Protein AF-A0A8T1RSI0-F1 (afdb_monomer_lite)

Organism: Chelydra serpentina (NCBI:txid8475)

Structure (mmCIF, N/CA/C/O backbone):
data_AF-A0A8T1RSI0-F1
#
_entry.id   AF-A0A8T1RSI0-F1
#
loop_
_atom_site.group_PDB
_atom_site.id
_atom_site.type_symbol
_atom_site.label_atom_id
_atom_site.label_alt_id
_atom_site.label_comp_id
_atom_site.label_asym_id
_atom_site.label_entity_id
_atom_site.label_seq_id
_atom_site.pdbx_PDB_ins_code
_atom_site.Cartn_x
_atom_site.Cartn_y
_atom_site.Cartn_z
_atom_site.occupancy
_atom_site.B_iso_or_equiv
_atom_site.auth_seq_id
_atom_site.auth_comp_id
_atom_site.auth_asym_id
_atom_site.auth_atom_id
_atom_site.pdbx_PDB_model_num
ATOM 1 N N . ARG A 1 1 ? 6.644 6.785 -5.048 1.00 69.00 1 ARG A N 1
ATOM 2 C CA . ARG A 1 1 ? 7.582 6.915 -6.194 1.00 69.00 1 ARG A CA 1
ATOM 3 C C . ARG A 1 1 ? 6.939 7.671 -7.352 1.00 69.00 1 ARG A C 1
ATOM 5 O O . ARG A 1 1 ? 7.590 8.560 -7.872 1.00 69.00 1 ARG A O 1
ATOM 12 N N . GLU A 1 2 ? 5.704 7.340 -7.731 1.00 82.56 2 GLU A N 1
ATOM 13 C CA . GLU A 1 2 ? 5.014 7.964 -8.876 1.00 82.56 2 GLU A CA 1
ATOM 14 C C . GLU A 1 2 ? 4.310 9.282 -8.523 1.00 82.56 2 GLU A C 1
ATOM 16 O O . GLU A 1 2 ? 4.338 10.224 -9.306 1.00 82.56 2 GLU A O 1
ATOM 21 N N . PHE A 1 3 ? 3.761 9.388 -7.311 1.00 92.12 3 PHE A N 1
ATOM 22 C CA . PHE A 1 3 ? 3.066 10.587 -6.839 1.00 92.12 3 PHE A CA 1
ATOM 23 C C . PHE A 1 3 ? 3.902 11.343 -5.806 1.00 92.12 3 PHE A C 1
ATOM 25 O O . PHE A 1 3 ? 4.573 10.720 -4.978 1.00 92.12 3 PHE A O 1
ATOM 32 N N . LYS A 1 4 ? 3.845 12.680 -5.854 1.00 94.00 4 LYS A N 1
ATOM 33 C CA . LYS A 1 4 ? 4.456 13.586 -4.872 1.00 94.00 4 LYS A CA 1
ATOM 34 C C . LYS A 1 4 ? 3.364 14.145 -3.961 1.00 94.00 4 LYS A C 1
ATOM 36 O O . LYS A 1 4 ? 2.685 15.098 -4.325 1.00 94.00 4 LYS A O 1
ATOM 41 N N . LEU A 1 5 ? 3.191 13.533 -2.793 1.00 95.69 5 LEU A N 1
ATOM 42 C CA . LEU A 1 5 ? 2.185 13.925 -1.802 1.00 95.69 5 LEU A CA 1
ATOM 43 C C . LEU A 1 5 ? 2.835 14.599 -0.590 1.00 95.69 5 LEU A C 1
ATOM 45 O O . LEU A 1 5 ? 3.996 14.338 -0.277 1.00 95.69 5 LEU A O 1
ATOM 49 N N . ARG A 1 6 ? 2.064 15.441 0.112 1.00 94.44 6 ARG A N 1
ATOM 50 C CA . ARG A 1 6 ? 2.499 16.079 1.369 1.00 94.44 6 ARG A CA 1
ATOM 51 C C . ARG A 1 6 ? 2.599 15.088 2.534 1.00 94.44 6 ARG A C 1
ATOM 53 O O . ARG A 1 6 ? 3.438 15.264 3.405 1.00 94.44 6 ARG A O 1
ATOM 60 N N . SER A 1 7 ? 1.749 14.061 2.550 1.00 95.81 7 SER A N 1
ATOM 61 C CA . SER A 1 7 ? 1.754 12.985 3.544 1.00 95.81 7 SER A CA 1
ATOM 62 C C . SER A 1 7 ? 1.434 11.657 2.865 1.00 95.81 7 SER A C 1
ATOM 64 O O . SER A 1 7 ? 0.600 11.609 1.962 1.00 95.81 7 SER A O 1
ATOM 66 N N . TYR A 1 8 ? 2.100 10.591 3.308 1.00 96.25 8 TYR A N 1
ATOM 67 C CA . TYR A 1 8 ? 1.933 9.226 2.796 1.00 96.25 8 TYR A CA 1
ATOM 68 C C . TYR A 1 8 ? 1.258 8.294 3.811 1.00 96.25 8 TYR A C 1
ATOM 70 O O . TYR A 1 8 ? 1.327 7.075 3.673 1.00 96.25 8 TYR A O 1
ATOM 78 N N . THR A 1 9 ? 0.612 8.840 4.845 1.00 95.56 9 THR A N 1
ATOM 79 C CA . THR A 1 9 ? -0.207 8.022 5.748 1.00 95.56 9 THR A CA 1
ATOM 80 C C . THR A 1 9 ? -1.418 7.464 5.001 1.00 95.56 9 THR A C 1
ATOM 82 O O . THR A 1 9 ? -1.949 8.116 4.098 1.00 95.56 9 THR A O 1
ATOM 8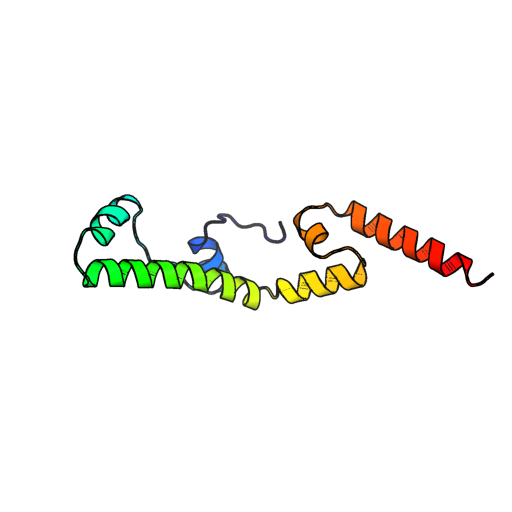5 N N . LEU A 1 10 ? -1.893 6.274 5.392 1.00 95.38 10 LEU A N 1
ATOM 86 C CA . LEU A 1 10 ? -3.039 5.626 4.739 1.00 95.38 10 LEU A CA 1
ATOM 87 C C . LEU A 1 10 ? -4.261 6.552 4.676 1.00 95.38 10 LEU A C 1
ATOM 89 O O . LEU A 1 10 ? -4.908 6.630 3.635 1.00 95.38 10 LEU A O 1
ATOM 93 N N . ASN A 1 11 ? -4.530 7.304 5.749 1.00 95.56 11 ASN A N 1
ATOM 94 C CA . ASN A 1 11 ? -5.627 8.268 5.788 1.00 95.56 11 ASN A CA 1
ATOM 95 C C . ASN A 1 11 ? -5.462 9.385 4.741 1.00 95.56 11 ASN A C 1
ATOM 97 O O . ASN A 1 11 ? -6.384 9.653 3.979 1.00 95.56 11 ASN A O 1
ATOM 101 N N . ALA A 1 12 ? -4.278 10.007 4.658 1.00 96.19 12 ALA A N 1
ATOM 102 C CA . ALA A 1 12 ? -4.031 11.105 3.722 1.00 96.19 12 ALA A CA 1
ATOM 103 C C . ALA A 1 12 ? -4.115 10.646 2.258 1.00 96.19 12 ALA A C 1
ATOM 105 O O . ALA A 1 12 ? -4.704 11.333 1.423 1.00 96.19 12 ALA A O 1
ATOM 106 N N . VAL A 1 13 ? -3.557 9.472 1.953 1.00 97.00 13 VAL A N 1
ATOM 107 C CA . VAL A 1 13 ? -3.573 8.887 0.604 1.00 97.00 13 VAL A CA 1
ATOM 108 C C . VAL A 1 13 ? -4.991 8.467 0.206 1.00 97.00 13 VAL A C 1
ATOM 110 O O . VAL A 1 13 ? -5.427 8.767 -0.905 1.00 97.00 13 VAL A O 1
ATOM 113 N N . SER A 1 14 ? -5.729 7.825 1.117 1.00 97.00 14 SER A N 1
ATOM 114 C CA . SER A 1 14 ? -7.123 7.422 0.883 1.00 97.00 14 SER A CA 1
ATOM 115 C C . SER A 1 14 ? -8.019 8.634 0.657 1.00 97.00 14 SER A C 1
ATOM 117 O O . SER A 1 14 ? -8.789 8.653 -0.300 1.00 97.00 14 SER A O 1
ATOM 119 N N . PHE A 1 15 ? -7.855 9.690 1.454 1.00 96.62 15 PHE A N 1
ATOM 120 C CA . PHE A 1 15 ? -8.630 10.912 1.277 1.00 96.62 15 PHE A CA 1
ATOM 121 C C . PHE A 1 15 ? -8.319 11.575 -0.068 1.00 96.62 15 PHE A C 1
ATOM 123 O O . PHE A 1 15 ? -9.230 11.939 -0.805 1.00 96.62 15 PHE A O 1
ATOM 130 N N . HIS A 1 16 ? -7.038 11.659 -0.435 1.00 96.94 16 HIS A N 1
ATOM 131 C CA . HIS A 1 16 ? -6.612 12.279 -1.687 1.00 96.94 16 HIS A CA 1
ATOM 132 C C . HIS A 1 16 ? -7.186 11.580 -2.933 1.00 96.94 16 HIS A C 1
ATOM 134 O O . HIS A 1 16 ? -7.689 12.256 -3.828 1.00 96.94 16 HIS A O 1
ATOM 140 N N . PHE A 1 17 ? -7.135 10.244 -3.001 1.00 97.44 17 PHE A N 1
ATOM 141 C CA . PHE A 1 17 ? -7.522 9.498 -4.209 1.00 97.44 17 PHE A CA 1
ATOM 142 C C . PHE A 1 17 ? -8.951 8.946 -4.202 1.00 97.44 17 PHE A C 1
ATOM 144 O O . PHE A 1 17 ? -9.549 8.796 -5.270 1.00 97.44 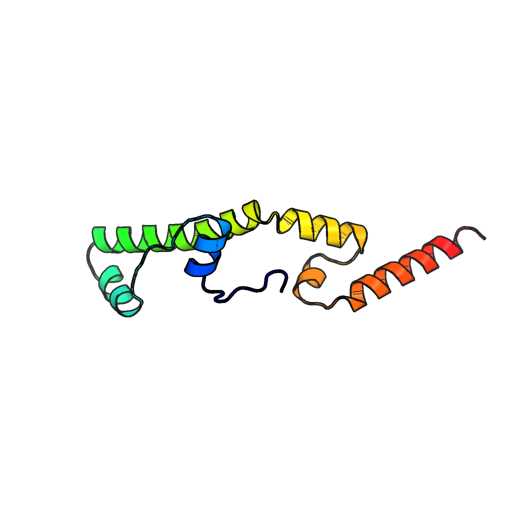17 PHE A O 1
ATOM 151 N N . LEU A 1 18 ? -9.488 8.607 -3.028 1.00 96.94 18 LEU A N 1
ATOM 152 C CA . LEU A 1 18 ? -10.792 7.953 -2.880 1.00 96.94 18 LEU A CA 1
ATOM 153 C C . LEU A 1 18 ? -11.864 8.874 -2.291 1.00 96.94 18 LEU A C 1
ATOM 155 O O . LEU A 1 18 ? -13.030 8.504 -2.341 1.00 96.94 18 LEU A O 1
ATOM 159 N N . GLN A 1 19 ? -11.492 10.044 -1.752 1.00 96.38 19 GLN A N 1
ATOM 160 C CA . GLN A 1 19 ? -12.379 10.890 -0.936 1.00 96.38 19 GLN A CA 1
ATOM 161 C C . GLN A 1 19 ? -12.940 10.142 0.287 1.00 96.38 19 GLN A C 1
ATOM 163 O O . GLN A 1 19 ? -14.030 10.429 0.772 1.00 96.38 19 GLN A O 1
ATOM 168 N N . GLU A 1 20 ? -12.171 9.179 0.800 1.00 94.00 20 GLU A N 1
ATOM 169 C CA . GLU A 1 20 ? -12.524 8.370 1.965 1.00 94.00 20 GLU A CA 1
ATOM 170 C C . GLU A 1 20 ? -11.478 8.492 3.056 1.00 94.00 20 GLU A C 1
ATOM 172 O O . GLU A 1 20 ? -10.282 8.592 2.786 1.00 94.00 20 GLU A O 1
ATOM 177 N N . GLN A 1 21 ? -11.938 8.430 4.298 1.00 90.62 21 GLN A N 1
ATOM 178 C CA . GLN A 1 21 ? -11.077 8.472 5.468 1.00 90.62 21 GLN A CA 1
ATOM 179 C C . GLN A 1 21 ? -10.972 7.091 6.111 1.00 90.62 21 GLN A C 1
ATOM 181 O O . GLN A 1 21 ? -11.849 6.231 5.975 1.00 90.62 21 GLN A O 1
ATOM 186 N N . LYS A 1 22 ? -9.847 6.886 6.791 1.00 88.94 22 LYS A N 1
ATOM 187 C CA . LYS A 1 22 ? -9.653 5.768 7.706 1.00 88.94 22 LYS A CA 1
ATOM 188 C C . LYS A 1 22 ? -10.480 6.014 8.975 1.00 88.94 22 LYS A C 1
ATOM 190 O O . LYS A 1 22 ? -10.630 7.156 9.399 1.00 88.94 22 LYS A O 1
ATOM 195 N N . GLU A 1 23 ? -10.967 4.938 9.587 1.00 87.31 23 GLU A N 1
ATOM 196 C CA . GLU A 1 23 ? -11.594 4.989 10.911 1.00 87.31 23 GLU A CA 1
ATOM 197 C C . GLU A 1 23 ? -10.587 5.462 11.970 1.00 87.31 23 GLU A C 1
ATOM 199 O O . GLU A 1 23 ? -9.477 4.928 12.065 1.00 87.31 23 GLU A O 1
ATOM 204 N N . ASP A 1 24 ? -10.966 6.449 12.782 1.00 85.19 24 ASP A N 1
ATOM 205 C CA . ASP A 1 24 ? -10.084 6.973 13.824 1.00 85.19 24 ASP A CA 1
ATOM 206 C C . ASP A 1 24 ? -10.150 6.099 15.085 1.00 85.19 24 ASP A C 1
ATOM 208 O O . ASP A 1 24 ? -11.142 6.065 15.824 1.00 85.19 24 ASP A O 1
ATOM 212 N N . VAL A 1 25 ? -9.071 5.356 15.321 1.00 89.50 25 VAL A N 1
ATOM 213 C CA . VAL A 1 25 ? -8.821 4.620 16.560 1.00 89.50 25 VAL A CA 1
ATOM 214 C C . VAL A 1 25 ? -7.411 4.964 17.008 1.00 89.50 25 VAL A C 1
ATOM 216 O O . VAL A 1 25 ? -6.430 4.619 16.344 1.00 89.50 25 VAL A O 1
ATOM 219 N N . GLN A 1 26 ? -7.302 5.648 18.147 1.00 89.88 26 GLN A N 1
ATOM 220 C CA . GLN A 1 26 ? -6.001 5.965 18.718 1.00 89.88 26 GLN A CA 1
ATOM 221 C C . GLN A 1 26 ? -5.281 4.697 19.177 1.00 89.88 26 GLN A C 1
ATOM 223 O O . GLN A 1 26 ? -5.870 3.808 19.786 1.00 89.88 26 GLN A O 1
ATOM 228 N N . HIS A 1 27 ? -3.973 4.638 18.937 1.00 89.19 27 HIS A N 1
ATOM 229 C CA . HIS A 1 27 ? -3.156 3.477 19.293 1.00 89.19 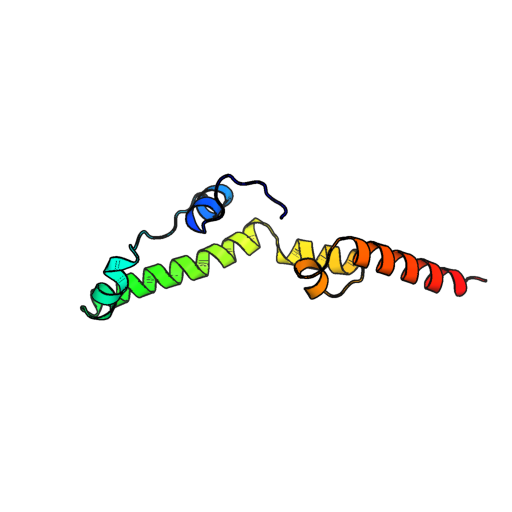27 HIS A CA 1
ATOM 230 C C . HIS A 1 27 ? -3.187 3.158 20.795 1.00 89.19 27 HIS A C 1
ATOM 232 O O . HIS A 1 27 ? -3.162 1.990 21.168 1.00 89.19 27 HIS A O 1
ATOM 238 N N . SER A 1 28 ? -3.291 4.184 21.646 1.00 93.62 28 SER A N 1
ATOM 239 C CA . SER A 1 28 ? -3.350 4.052 23.106 1.00 93.62 28 SER A CA 1
ATOM 240 C C . SER A 1 28 ? -4.548 3.237 23.592 1.00 93.62 28 SER A C 1
ATOM 242 O O . SER A 1 28 ? -4.418 2.518 24.575 1.00 93.62 28 SER A O 1
ATOM 244 N N . ILE A 1 29 ? -5.686 3.304 22.895 1.00 93.75 29 ILE A N 1
ATOM 245 C CA . ILE A 1 29 ? -6.928 2.645 23.323 1.00 93.75 29 ILE A CA 1
ATOM 246 C C . ILE A 1 29 ? -7.103 1.242 22.730 1.00 93.75 29 ILE A C 1
ATOM 248 O O . ILE A 1 29 ? -8.079 0.567 23.045 1.00 93.75 29 ILE A O 1
ATOM 252 N N . ILE A 1 30 ? -6.198 0.782 21.857 1.00 95.00 30 ILE A N 1
ATOM 253 C CA . ILE A 1 30 ? -6.343 -0.515 21.172 1.00 95.00 30 ILE A CA 1
ATOM 254 C C . ILE A 1 30 ? -6.361 -1.668 22.182 1.00 95.00 30 ILE A C 1
ATOM 256 O O . ILE A 1 30 ? -7.224 -2.543 22.097 1.00 95.00 30 ILE A O 1
ATOM 260 N N . THR A 1 31 ? -5.444 -1.653 23.151 1.00 95.75 31 THR A N 1
ATOM 261 C CA . THR A 1 31 ? -5.357 -2.687 24.193 1.00 95.75 31 THR A CA 1
ATOM 262 C C . THR A 1 31 ? -6.624 -2.724 25.048 1.00 95.75 31 THR A C 1
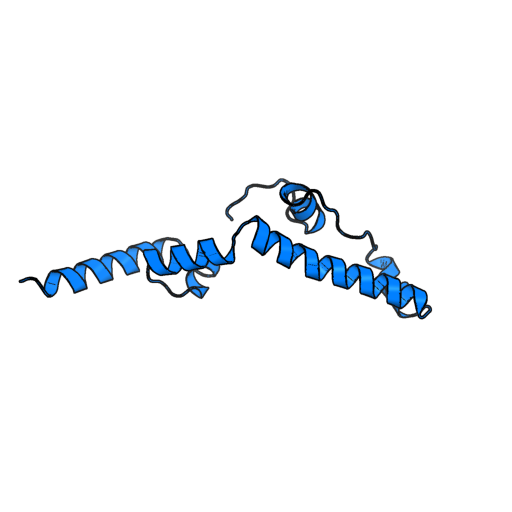ATOM 264 O O . THR A 1 31 ? -7.154 -3.802 25.318 1.00 95.75 31 THR A O 1
ATOM 267 N N . ASP A 1 32 ? -7.163 -1.557 25.398 1.00 96.12 32 ASP A N 1
ATOM 268 C CA . ASP A 1 32 ? -8.390 -1.446 26.191 1.00 96.12 32 ASP A CA 1
ATOM 269 C C . ASP A 1 32 ? -9.609 -1.944 25.405 1.00 96.12 32 ASP A C 1
ATOM 271 O O . ASP A 1 32 ? -10.425 -2.706 25.923 1.00 96.12 32 ASP A O 1
ATOM 275 N N . LEU A 1 33 ? -9.712 -1.584 24.118 1.00 95.25 33 LEU A N 1
ATOM 276 C CA . LEU A 1 33 ? -10.782 -2.060 23.237 1.00 95.25 33 LEU A CA 1
ATOM 277 C C . LEU A 1 33 ? -10.749 -3.582 23.063 1.00 95.25 33 LEU A C 1
ATOM 279 O O . LEU A 1 33 ? -11.810 -4.209 23.006 1.00 95.25 33 LEU A O 1
ATOM 283 N N . GLN A 1 34 ? -9.557 -4.176 22.996 1.00 96.94 34 GLN A N 1
ATOM 284 C CA . GLN A 1 34 ? -9.391 -5.622 22.876 1.00 96.94 34 GLN A CA 1
ATOM 285 C C . GLN A 1 34 ? -9.807 -6.359 24.160 1.00 96.94 34 GLN A C 1
ATOM 287 O O . GLN A 1 34 ? -10.523 -7.365 24.088 1.00 96.94 34 GLN A O 1
ATOM 292 N N . ASN A 1 35 ? -9.396 -5.842 25.322 1.00 97.12 35 ASN A N 1
ATOM 293 C CA . ASN A 1 35 ? -9.676 -6.426 26.639 1.00 97.12 35 ASN A CA 1
ATOM 294 C C . ASN A 1 35 ? -11.084 -6.115 27.174 1.00 97.12 35 ASN A C 1
ATOM 296 O O . ASN A 1 35 ? -11.487 -6.667 28.194 1.00 97.12 35 ASN A O 1
ATOM 300 N N . GLY A 1 36 ? -11.831 -5.241 26.498 1.00 95.62 36 GLY A N 1
ATOM 301 C CA . GLY A 1 36 ? -13.203 -4.893 26.846 1.00 95.62 36 GLY A CA 1
ATOM 302 C C . GLY A 1 36 ? -14.237 -5.964 26.470 1.00 95.62 36 GLY A C 1
ATOM 303 O O . GLY A 1 36 ? -14.035 -7.176 26.594 1.00 95.62 36 GLY A O 1
ATOM 304 N N . SER A 1 37 ? -15.395 -5.508 26.001 1.00 97.31 37 SER A N 1
ATOM 305 C CA . SER A 1 37 ? -16.534 -6.363 25.678 1.00 97.31 37 SER A CA 1
ATOM 306 C C . SER A 1 37 ? -16.497 -6.898 24.240 1.00 97.31 37 SER A C 1
ATOM 308 O O . SER A 1 37 ? -15.640 -6.567 23.419 1.00 97.31 37 SER A O 1
ATOM 310 N N . GLU A 1 38 ? -17.474 -7.737 23.896 1.00 97.06 38 GLU A N 1
ATOM 311 C CA . GLU A 1 38 ? -17.682 -8.161 22.509 1.00 97.06 38 GLU A CA 1
ATOM 312 C C . GLU A 1 38 ? -17.927 -6.963 21.575 1.00 97.06 38 GLU A C 1
ATOM 314 O O . GLU A 1 38 ? -17.417 -6.921 20.456 1.00 97.06 38 GLU A O 1
ATOM 319 N N . GLN A 1 39 ? -18.645 -5.942 22.051 1.00 96.81 39 GLN A N 1
ATOM 320 C CA . GLN A 1 39 ? -18.942 -4.740 21.275 1.00 96.81 39 GLN A CA 1
ATOM 321 C C . GLN A 1 39 ? -17.677 -3.916 20.983 1.00 96.81 39 GLN A C 1
ATOM 323 O O . GLN A 1 39 ? -17.526 -3.410 19.868 1.00 96.81 39 GLN A O 1
ATOM 328 N N . THR A 1 40 ? -16.737 -3.806 21.931 1.00 96.31 40 THR A N 1
ATOM 329 C CA . THR A 1 40 ? -15.472 -3.083 21.700 1.00 96.31 40 THR A CA 1
ATOM 330 C C . THR A 1 40 ? -14.561 -3.837 20.735 1.00 96.31 40 THR A C 1
ATOM 332 O O . THR A 1 40 ? -14.000 -3.224 19.823 1.00 96.31 40 THR A O 1
ATOM 335 N N . ARG A 1 41 ? -14.500 -5.172 20.837 1.00 97.38 41 ARG A N 1
ATOM 336 C CA . ARG A 1 41 ? -13.796 -6.017 19.857 1.00 97.38 41 ARG A CA 1
ATOM 337 C C . ARG A 1 41 ? -14.417 -5.937 18.466 1.00 97.38 41 ARG A C 1
ATOM 339 O O . ARG A 1 41 ? -13.688 -5.870 17.480 1.00 97.38 41 ARG A O 1
ATOM 346 N N . ARG A 1 42 ? -15.748 -5.860 18.360 1.00 96.19 42 ARG A N 1
ATOM 347 C CA . ARG A 1 42 ? -16.433 -5.628 17.079 1.00 96.19 42 ARG A CA 1
ATOM 348 C C . ARG A 1 42 ? -16.025 -4.292 16.453 1.00 96.19 42 ARG A C 1
ATOM 350 O O . ARG A 1 42 ? -15.757 -4.254 15.255 1.00 96.19 42 ARG A O 1
ATOM 357 N N . ARG A 1 43 ? -15.936 -3.212 17.239 1.00 94.62 43 ARG A N 1
ATOM 358 C CA . ARG A 1 43 ? -15.438 -1.910 16.753 1.00 94.62 43 ARG A CA 1
ATOM 359 C C . ARG A 1 43 ? -14.007 -2.023 16.221 1.00 94.62 43 ARG A C 1
ATOM 361 O O . ARG A 1 43 ? -13.728 -1.521 15.135 1.00 94.62 43 ARG A O 1
ATOM 368 N N . LEU A 1 44 ? -13.126 -2.718 16.945 1.00 95.62 44 LEU A N 1
ATOM 369 C CA . LEU A 1 44 ? -11.750 -2.956 16.503 1.00 95.62 44 LEU A CA 1
ATOM 370 C C . LEU A 1 44 ? -11.698 -3.778 15.202 1.00 95.62 44 LEU A C 1
ATOM 372 O O . LEU A 1 44 ? -10.930 -3.453 14.301 1.00 95.62 44 LEU A O 1
ATOM 376 N N . ALA A 1 45 ? -12.558 -4.790 15.060 1.00 95.81 45 ALA A N 1
ATOM 377 C CA . ALA A 1 45 ? -12.653 -5.589 13.840 1.00 95.81 45 ALA A CA 1
ATOM 378 C C . ALA A 1 45 ? -13.092 -4.757 12.622 1.00 95.81 45 ALA A C 1
ATOM 380 O O . ALA A 1 45 ? -12.504 -4.890 11.551 1.00 95.81 45 ALA A O 1
ATOM 381 N N . VAL A 1 46 ? -14.081 -3.868 12.781 1.00 95.06 46 VAL A N 1
ATOM 382 C CA . VAL A 1 46 ? -14.520 -2.950 11.712 1.00 95.06 46 VAL A CA 1
ATOM 383 C C . VAL A 1 46 ? -13.392 -2.000 11.303 1.00 95.06 46 VAL A C 1
ATOM 385 O O . VAL A 1 46 ? -13.152 -1.820 10.110 1.00 95.06 46 VAL A O 1
ATOM 388 N N . TYR A 1 47 ? -12.661 -1.452 12.276 1.00 95.06 47 TYR A N 1
ATOM 389 C CA . TYR A 1 47 ? -11.474 -0.631 12.030 1.00 95.06 47 TYR A CA 1
ATOM 390 C C . TYR A 1 47 ? -10.415 -1.386 11.207 1.00 95.06 47 TYR A C 1
ATOM 392 O O . TYR A 1 47 ? -9.986 -0.900 10.161 1.00 95.06 47 TYR A O 1
ATOM 400 N N . CYS A 1 48 ? -10.057 -2.610 11.613 1.00 95.38 48 CYS A N 1
ATOM 401 C CA . CYS A 1 48 ? -9.091 -3.439 10.886 1.00 95.38 48 CYS A CA 1
ATOM 402 C C . CYS A 1 48 ? -9.566 -3.770 9.465 1.00 95.38 48 CYS A C 1
ATOM 404 O O . CYS A 1 48 ? -8.776 -3.749 8.521 1.00 95.38 48 CYS A O 1
ATOM 406 N N . LEU A 1 49 ? -10.859 -4.057 9.299 1.00 96.38 49 LEU A N 1
ATOM 407 C CA . LEU A 1 49 ? -11.442 -4.357 7.995 1.00 96.38 49 LEU A CA 1
ATOM 408 C C . LEU A 1 49 ? -11.364 -3.143 7.066 1.00 96.38 49 LEU A C 1
ATOM 410 O O . LEU A 1 49 ? -10.969 -3.290 5.909 1.00 96.38 49 LEU A O 1
ATOM 414 N N . LYS A 1 50 ? -11.677 -1.938 7.561 1.00 95.31 50 LYS A N 1
ATOM 415 C CA . LYS A 1 50 ? -11.541 -0.705 6.774 1.00 95.31 50 LYS A CA 1
ATOM 416 C C . LYS A 1 50 ? -10.085 -0.472 6.359 1.00 95.31 50 LYS A C 1
ATOM 418 O O . LYS A 1 50 ? -9.840 -0.179 5.187 1.00 95.31 50 LYS A O 1
ATOM 423 N N . ASP A 1 51 ? -9.134 -0.666 7.272 1.00 95.56 51 ASP A N 1
ATOM 424 C CA . ASP A 1 51 ? -7.697 -0.523 7.003 1.00 95.56 51 ASP A CA 1
ATOM 425 C C . ASP A 1 51 ? -7.175 -1.517 5.958 1.00 95.56 51 ASP A C 1
ATOM 427 O O . ASP A 1 51 ? -6.296 -1.164 5.176 1.00 95.56 51 ASP A O 1
ATOM 431 N N . ALA A 1 52 ? -7.729 -2.731 5.899 1.00 96.88 52 ALA A N 1
ATOM 432 C CA . ALA A 1 52 ? -7.392 -3.719 4.872 1.00 96.88 52 ALA A CA 1
ATOM 433 C C . ALA A 1 52 ? -8.072 -3.430 3.521 1.00 96.88 52 ALA A C 1
ATOM 435 O O . ALA A 1 52 ? -7.504 -3.697 2.460 1.00 96.88 52 ALA A O 1
ATOM 436 N N . TYR A 1 53 ? -9.278 -2.862 3.546 1.00 97.31 53 TYR A N 1
ATOM 437 C CA . TYR A 1 53 ? -10.070 -2.595 2.346 1.00 97.31 53 TYR A CA 1
ATOM 438 C C . TYR A 1 53 ? -9.600 -1.357 1.569 1.00 97.31 53 TYR A C 1
ATOM 440 O O . TYR A 1 53 ? -9.611 -1.351 0.336 1.00 97.31 53 TYR A O 1
ATOM 448 N N . LEU A 1 54 ? -9.150 -0.309 2.266 1.00 97.50 54 LEU A N 1
ATOM 449 C CA . LEU A 1 54 ? -8.661 0.921 1.632 1.00 97.50 54 LEU A CA 1
ATOM 450 C C . LEU A 1 54 ? -7.490 0.673 0.652 1.00 97.50 54 LEU A C 1
ATOM 452 O O . LEU A 1 54 ? -7.573 1.149 -0.482 1.00 97.50 54 LEU A O 1
ATOM 456 N N . PRO A 1 55 ? -6.439 -0.102 0.997 1.00 97.19 55 PRO A N 1
ATOM 457 C CA . PRO A 1 55 ? -5.377 -0.469 0.062 1.00 97.19 55 PRO A CA 1
ATOM 458 C C . PRO A 1 55 ? -5.871 -1.196 -1.189 1.00 97.19 55 PRO A C 1
ATOM 460 O O . PRO A 1 55 ? -5.395 -0.891 -2.280 1.00 97.19 55 PRO A O 1
ATOM 463 N N . LEU A 1 56 ? -6.835 -2.115 -1.060 1.00 97.38 56 LEU A N 1
ATOM 464 C CA . LEU A 1 56 ? -7.394 -2.831 -2.210 1.00 97.38 56 LEU A CA 1
ATOM 465 C C . LEU A 1 56 ? -8.037 -1.851 -3.198 1.00 97.38 56 LEU A C 1
ATOM 467 O O . LEU A 1 56 ? -7.740 -1.864 -4.390 1.00 97.38 56 LEU A O 1
ATOM 471 N N . ARG A 1 57 ? -8.835 -0.916 -2.682 1.00 97.75 57 ARG A N 1
ATOM 472 C CA . ARG A 1 57 ? -9.464 0.119 -3.507 1.00 97.75 57 ARG A CA 1
ATOM 473 C C . ARG A 1 57 ? -8.479 1.108 -4.100 1.00 97.75 57 ARG A C 1
ATOM 475 O O . ARG A 1 57 ? -8.698 1.589 -5.208 1.00 97.75 57 ARG A O 1
ATOM 482 N N . LEU A 1 58 ? -7.397 1.418 -3.390 1.00 97.56 58 LEU A N 1
ATOM 483 C CA . LEU A 1 58 ? -6.314 2.230 -3.937 1.00 97.56 58 LEU A CA 1
ATOM 484 C C . LEU A 1 58 ? -5.631 1.516 -5.110 1.00 97.56 58 LEU A C 1
ATOM 486 O O . LEU A 1 58 ? -5.395 2.154 -6.135 1.00 97.56 58 LEU A O 1
ATOM 490 N N . LEU A 1 59 ? -5.365 0.209 -4.997 1.00 96.88 59 LEU A N 1
ATOM 491 C CA . LEU A 1 59 ? -4.787 -0.591 -6.085 1.00 96.88 59 LEU A CA 1
ATOM 492 C C . LEU A 1 59 ? -5.671 -0.569 -7.337 1.00 96.88 59 LEU A C 1
ATOM 494 O O . LEU A 1 59 ? -5.150 -0.405 -8.442 1.00 96.88 59 LEU A O 1
ATOM 498 N N . GLU A 1 60 ? -6.987 -0.694 -7.162 1.00 96.81 60 GLU A N 1
ATOM 499 C CA . GLU A 1 60 ? -7.966 -0.618 -8.252 1.00 96.81 60 GLU A CA 1
ATOM 500 C C . GLU A 1 60 ? -8.046 0.790 -8.851 1.00 96.81 60 GLU A C 1
ATOM 502 O O . GLU A 1 60 ? -7.884 0.960 -10.059 1.00 96.81 60 GLU A O 1
ATOM 507 N N . LYS A 1 61 ? -8.227 1.821 -8.013 1.00 96.75 61 LYS A N 1
ATOM 508 C CA . LYS A 1 61 ? -8.384 3.218 -8.450 1.00 96.75 61 LYS A CA 1
ATOM 509 C C . LYS A 1 61 ? -7.178 3.727 -9.234 1.00 96.75 61 LYS A C 1
ATOM 511 O O . LYS A 1 61 ? -7.342 4.512 -10.165 1.00 96.75 61 LYS A O 1
ATOM 516 N N . LEU A 1 62 ? -5.979 3.306 -8.840 1.00 96.62 62 LEU A N 1
ATOM 517 C CA . LEU A 1 62 ? -4.720 3.692 -9.477 1.00 96.62 62 LEU A CA 1
ATOM 518 C C . LEU A 1 62 ? -4.292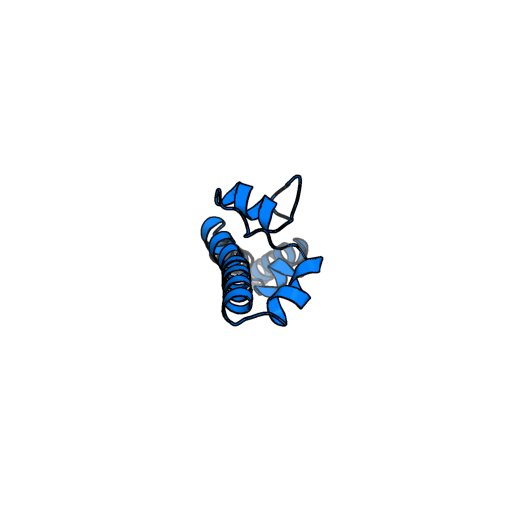 2.719 -10.585 1.00 96.62 62 LEU A C 1
ATOM 520 O O . LEU A 1 62 ? -3.249 2.926 -11.204 1.00 96.62 62 LEU A O 1
ATOM 524 N N . MET A 1 63 ? -5.075 1.662 -10.833 1.00 96.69 63 MET A N 1
ATOM 525 C CA . MET A 1 63 ? -4.780 0.603 -11.803 1.00 96.69 63 MET A CA 1
ATOM 526 C C . MET A 1 63 ? -3.372 0.005 -11.629 1.00 96.69 63 MET A C 1
ATOM 528 O O . MET A 1 63 ? -2.713 -0.358 -12.605 1.00 96.69 63 MET A O 1
ATOM 532 N N . CYS A 1 64 ? -2.889 -0.099 -10.385 1.00 95.25 64 CYS A N 1
ATOM 533 C CA . CYS A 1 64 ? -1.501 -0.460 -10.079 1.00 95.25 64 CYS A CA 1
ATOM 534 C C . CYS A 1 64 ? -1.080 -1.782 -10.734 1.00 95.25 64 CYS A C 1
ATOM 536 O O . CYS A 1 64 ? -0.008 -1.870 -11.332 1.00 95.25 64 CYS A O 1
ATOM 538 N N . VAL A 1 65 ? -1.933 -2.806 -10.639 1.00 95.19 65 VAL A N 1
ATOM 539 C CA . VAL A 1 65 ? -1.640 -4.144 -11.172 1.00 95.19 65 VAL A CA 1
ATOM 540 C C . VAL A 1 65 ? -1.511 -4.109 -12.692 1.00 95.19 65 VAL A C 1
ATOM 542 O O . VAL A 1 65 ? -0.525 -4.611 -13.227 1.00 95.19 65 VAL A O 1
ATOM 545 N N . ILE A 1 66 ? -2.456 -3.462 -13.378 1.00 96.38 66 ILE A N 1
ATOM 546 C CA . ILE A 1 66 ? -2.472 -3.354 -14.842 1.00 96.38 66 ILE A CA 1
ATOM 547 C C . ILE A 1 66 ? -1.222 -2.613 -15.319 1.00 96.38 66 ILE A C 1
ATOM 549 O O . ILE A 1 66 ? -0.481 -3.120 -16.158 1.00 96.38 66 ILE A O 1
ATOM 553 N N . ASN A 1 67 ? -0.926 -1.459 -14.719 1.00 95.75 67 ASN A N 1
ATOM 554 C CA . ASN A 1 67 ? 0.224 -0.641 -15.095 1.00 95.75 67 ASN A CA 1
ATOM 555 C C . ASN A 1 67 ? 1.551 -1.397 -14.918 1.00 95.75 67 ASN A C 1
ATOM 557 O O . ASN A 1 67 ? 2.433 -1.318 -15.776 1.00 95.75 67 ASN A O 1
ATOM 561 N N . TYR A 1 68 ? 1.704 -2.168 -13.837 1.00 95.19 68 TYR A N 1
ATOM 562 C CA . TYR A 1 68 ? 2.901 -2.985 -13.633 1.00 95.19 68 TYR A CA 1
ATOM 563 C C . TYR A 1 68 ? 2.966 -4.197 -14.560 1.00 95.19 68 TYR A C 1
ATOM 565 O O . TYR A 1 68 ? 4.050 -4.510 -15.053 1.00 95.19 68 TYR A O 1
ATOM 573 N N . MET A 1 69 ? 1.843 -4.850 -14.856 1.00 96.81 69 MET A N 1
ATOM 574 C CA . MET A 1 69 ? 1.815 -5.940 -15.831 1.00 96.81 69 MET A CA 1
ATOM 575 C C . MET A 1 69 ? 2.211 -5.453 -17.226 1.00 96.81 69 MET A C 1
ATOM 577 O O . MET A 1 69 ? 3.100 -6.039 -17.842 1.00 96.81 69 MET A O 1
ATOM 581 N N . GLU A 1 70 ? 1.633 -4.350 -17.698 1.00 97.00 70 GLU A N 1
ATOM 582 C CA . GLU A 1 70 ? 1.961 -3.788 -19.011 1.00 97.00 70 GLU A CA 1
ATOM 583 C C . GLU A 1 70 ? 3.421 -3.326 -19.081 1.00 97.00 70 GLU A C 1
ATOM 585 O O . GLU A 1 70 ? 4.144 -3.656 -20.023 1.00 97.00 70 GLU A O 1
ATOM 590 N N . MET A 1 71 ? 3.926 -2.672 -18.030 1.00 95.88 71 MET A N 1
ATOM 591 C CA . MET A 1 71 ? 5.340 -2.298 -17.946 1.00 95.88 71 MET A CA 1
ATOM 592 C C . MET A 1 71 ? 6.263 -3.526 -18.002 1.00 95.88 71 MET A C 1
ATOM 594 O O . MET A 1 71 ? 7.286 -3.497 -18.694 1.00 95.88 71 MET A O 1
ATOM 598 N N . ALA A 1 72 ? 5.918 -4.611 -17.302 1.00 96.88 72 ALA A N 1
ATOM 599 C CA . ALA A 1 72 ? 6.680 -5.858 -17.330 1.00 96.88 72 ALA A CA 1
ATOM 600 C C . ALA A 1 72 ? 6.665 -6.496 -18.725 1.00 96.88 72 ALA A C 1
ATOM 602 O O . ALA A 1 72 ? 7.707 -6.962 -19.178 1.00 96.88 72 ALA A O 1
ATOM 603 N N . ARG A 1 73 ? 5.531 -6.463 -19.437 1.00 96.44 73 ARG A N 1
ATOM 604 C CA . ARG A 1 73 ? 5.413 -6.985 -20.808 1.00 96.44 73 ARG A CA 1
ATOM 605 C C . ARG A 1 73 ? 6.244 -6.182 -21.805 1.00 96.44 73 ARG A C 1
ATOM 607 O O . ARG A 1 73 ? 7.010 -6.771 -22.561 1.00 96.44 73 ARG A O 1
ATOM 614 N N . VAL A 1 74 ? 6.150 -4.852 -21.766 1.00 96.12 74 VAL A N 1
ATOM 615 C CA . VAL A 1 74 ? 6.855 -3.952 -22.700 1.00 96.12 74 VAL A CA 1
ATOM 616 C C . VAL A 1 74 ? 8.371 -3.979 -22.489 1.00 96.12 74 VAL A C 1
ATOM 618 O O . VAL A 1 74 ? 9.152 -3.969 -23.442 1.00 96.12 74 VAL A O 1
ATOM 621 N N . THR A 1 75 ? 8.820 -4.013 -21.235 1.00 95.69 75 THR A N 1
ATOM 622 C CA . THR A 1 75 ? 10.259 -4.032 -20.911 1.00 95.69 75 THR A CA 1
ATOM 623 C C . THR A 1 75 ? 10.830 -5.448 -20.837 1.00 95.69 75 THR A C 1
ATOM 625 O O . THR A 1 75 ? 12.047 -5.640 -20.861 1.00 95.69 75 THR A O 1
ATOM 628 N N . GLY A 1 76 ? 9.948 -6.447 -20.769 1.00 94.38 76 GLY A N 1
ATOM 629 C CA . GLY A 1 76 ? 10.246 -7.866 -20.635 1.00 94.38 76 GLY A CA 1
ATOM 630 C C . GLY A 1 76 ? 11.175 -8.172 -19.464 1.00 94.38 76 GLY A C 1
ATOM 631 O O . GLY A 1 76 ? 12.152 -8.900 -19.643 1.00 94.38 76 GLY A O 1
ATOM 632 N N . VAL A 1 77 ? 10.893 -7.579 -18.300 1.00 97.00 77 VAL A N 1
ATOM 633 C CA . VAL A 1 77 ? 11.537 -7.883 -17.011 1.00 97.00 77 VAL A CA 1
ATOM 634 C C . VAL A 1 77 ? 10.535 -8.570 -16.072 1.00 97.00 77 VAL A C 1
ATOM 636 O O . VAL A 1 77 ? 9.333 -8.334 -16.200 1.00 97.00 77 VAL A O 1
ATOM 639 N N . PRO A 1 78 ? 10.988 -9.381 -15.096 1.00 96.25 78 PRO A N 1
ATOM 640 C CA . PRO A 1 78 ? 10.095 -9.962 -14.093 1.00 96.25 78 PRO A CA 1
ATOM 641 C C . PRO A 1 78 ? 9.347 -8.887 -13.289 1.00 96.25 78 PRO A C 1
ATOM 643 O O . PRO A 1 78 ? 9.933 -7.866 -12.929 1.00 96.25 78 PRO A O 1
ATOM 646 N N . LEU A 1 79 ? 8.083 -9.138 -12.928 1.00 94.31 79 LEU A N 1
ATOM 647 C CA . LEU A 1 79 ? 7.234 -8.172 -12.208 1.00 94.31 79 LEU A CA 1
ATOM 648 C C . LEU A 1 79 ? 7.888 -7.658 -10.912 1.00 94.31 79 LEU A C 1
ATOM 650 O O . LEU A 1 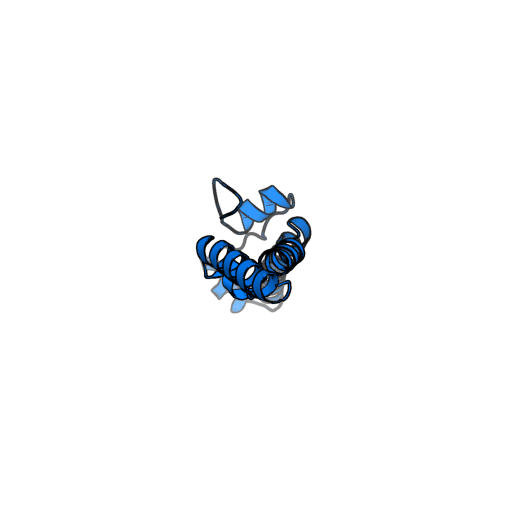79 ? 7.896 -6.457 -10.649 1.00 94.31 79 LEU A O 1
ATOM 654 N N . GLY A 1 80 ? 8.527 -8.548 -10.142 1.00 93.81 80 GLY A N 1
ATOM 655 C CA . GLY A 1 80 ? 9.226 -8.180 -8.905 1.00 93.81 80 GLY A CA 1
ATOM 656 C C . GLY A 1 80 ? 10.363 -7.166 -9.103 1.00 93.81 80 GLY A C 1
ATOM 657 O O . GLY A 1 80 ? 10.701 -6.430 -8.172 1.00 93.81 80 GLY A O 1
ATOM 658 N N . TYR A 1 81 ? 10.931 -7.056 -10.312 1.00 95.69 81 TYR A N 1
ATOM 659 C CA . TYR A 1 81 ? 11.971 -6.066 -10.610 1.00 95.69 81 TYR A CA 1
ATOM 660 C C . TYR A 1 81 ? 11.402 -4.652 -10.713 1.00 95.69 81 TYR A C 1
ATOM 662 O O . TYR A 1 81 ? 12.127 -3.698 -10.450 1.00 95.69 81 TYR A O 1
ATOM 670 N N . LEU A 1 82 ? 10.115 -4.490 -11.027 1.00 93.12 82 LEU A N 1
ATOM 671 C CA . LEU A 1 82 ? 9.494 -3.166 -11.103 1.00 93.12 82 LEU A CA 1
ATOM 672 C C . LEU A 1 82 ? 9.408 -2.478 -9.735 1.00 93.12 82 LEU A C 1
ATOM 674 O O . LEU A 1 82 ? 9.449 -1.250 -9.665 1.00 93.12 82 LEU A O 1
ATOM 678 N N . LEU A 1 83 ? 9.343 -3.264 -8.657 1.00 92.06 83 LEU A N 1
ATOM 679 C CA . LEU A 1 83 ? 9.317 -2.765 -7.282 1.00 92.06 83 LEU A CA 1
ATOM 680 C C . LEU A 1 83 ? 10.727 -2.649 -6.685 1.00 92.06 83 LEU A C 1
ATOM 682 O O . LEU A 1 83 ? 11.051 -1.653 -6.039 1.00 92.06 83 LEU A O 1
ATOM 686 N N . SER A 1 84 ? 11.574 -3.656 -6.917 1.00 93.94 84 SER A N 1
ATOM 687 C CA . SER A 1 84 ? 12.879 -3.795 -6.251 1.00 93.94 84 SER A CA 1
ATOM 688 C C . SER A 1 84 ? 14.065 -3.197 -7.016 1.00 93.94 84 SER A C 1
ATOM 690 O O . SER A 1 84 ? 15.105 -2.928 -6.412 1.00 93.94 84 SER A O 1
ATOM 692 N N . ARG A 1 85 ? 13.954 -2.976 -8.335 1.00 94.19 85 ARG A N 1
ATOM 693 C CA . ARG A 1 85 ? 15.051 -2.490 -9.191 1.00 94.19 85 ARG A CA 1
ATOM 694 C C . ARG A 1 85 ? 14.753 -1.116 -9.798 1.00 94.19 85 ARG A C 1
ATOM 696 O O . ARG A 1 85 ? 13.635 -0.607 -9.763 1.00 94.19 85 ARG A O 1
ATOM 703 N N . GLY A 1 86 ? 15.811 -0.477 -10.297 1.00 92.62 86 GLY A N 1
ATOM 704 C CA . GLY A 1 86 ? 15.750 0.822 -10.972 1.00 92.62 86 GLY A CA 1
ATOM 705 C C . GLY A 1 86 ? 15.433 0.713 -12.466 1.00 92.62 86 GLY A C 1
ATOM 706 O O . GLY A 1 86 ? 15.166 -0.364 -12.987 1.00 92.62 86 GLY A O 1
ATOM 707 N N . GLN A 1 87 ? 15.503 1.834 -13.186 1.00 94.06 87 GLN A N 1
ATOM 708 C CA . GLN A 1 87 ? 15.165 1.866 -14.617 1.00 94.06 87 GLN A CA 1
ATOM 709 C C . GLN A 1 87 ? 16.196 1.145 -15.505 1.00 94.06 87 GLN A C 1
ATOM 711 O O . GLN A 1 87 ? 15.835 0.615 -16.550 1.00 94.06 87 GLN A O 1
ATOM 716 N N . GLN A 1 88 ? 17.462 1.062 -15.079 1.00 96.50 88 GLN A N 1
ATOM 717 C CA . GLN A 1 88 ? 18.551 0.486 -15.882 1.00 96.50 88 GLN A CA 1
ATOM 718 C C . GLN A 1 88 ? 18.290 -0.964 -16.317 1.00 96.50 88 GLN A C 1
ATOM 720 O O . GLN A 1 88 ? 18.560 -1.310 -17.463 1.00 96.50 88 GLN A O 1
ATOM 725 N N . VAL A 1 89 ? 17.709 -1.807 -15.451 1.00 95.56 89 VAL A N 1
ATOM 726 C CA . VAL A 1 89 ? 17.449 -3.219 -15.796 1.00 95.56 89 VAL A CA 1
ATOM 727 C C . VAL A 1 89 ? 16.451 -3.369 -16.948 1.00 95.56 89 VAL A C 1
ATOM 729 O O . VAL A 1 89 ? 16.538 -4.328 -17.709 1.00 95.56 89 VAL A O 1
ATOM 732 N N . LYS A 1 90 ? 15.536 -2.405 -17.112 1.00 95.12 90 LYS A N 1
ATOM 733 C CA . LYS A 1 90 ? 14.575 -2.371 -18.222 1.00 95.12 90 LYS A CA 1
ATOM 734 C C . LYS A 1 90 ? 15.283 -2.060 -19.537 1.00 95.12 90 LYS A C 1
ATOM 736 O O . LYS A 1 90 ? 15.072 -2.762 -20.519 1.00 95.12 90 LYS A O 1
ATOM 741 N N . VAL A 1 91 ? 16.168 -1.060 -19.521 1.00 96.19 91 VAL A N 1
ATOM 742 C CA . VAL A 1 91 ? 16.965 -0.653 -20.689 1.00 96.19 91 VAL A CA 1
ATOM 743 C C . VAL A 1 91 ? 17.869 -1.797 -21.142 1.00 96.19 91 VAL A C 1
ATOM 745 O O . VAL A 1 91 ? 17.840 -2.181 -22.306 1.00 96.19 91 VAL A O 1
ATOM 748 N N . VAL A 1 92 ? 18.614 -2.402 -20.213 1.00 96.12 92 VAL A N 1
ATOM 749 C CA . VAL A 1 92 ? 19.497 -3.538 -20.517 1.00 96.12 92 VAL A CA 1
ATOM 750 C C . VAL A 1 92 ? 18.702 -4.726 -21.068 1.00 96.12 92 VAL A C 1
ATOM 752 O O . VAL A 1 92 ? 19.106 -5.316 -22.067 1.00 96.12 92 VAL A O 1
ATOM 755 N N . SER A 1 93 ? 17.545 -5.049 -20.476 1.00 94.88 93 SER A N 1
ATOM 756 C CA . SER A 1 93 ? 16.664 -6.116 -20.972 1.00 94.88 93 SER A CA 1
ATOM 757 C C . SER A 1 93 ? 16.205 -5.873 -22.415 1.00 94.88 93 SER A C 1
ATOM 759 O O . SER A 1 93 ? 16.219 -6.791 -23.238 1.00 94.88 93 SER A O 1
ATOM 761 N N . GLN A 1 94 ? 15.824 -4.638 -22.747 1.00 95.50 94 GLN A N 1
ATOM 762 C CA . GLN A 1 94 ? 15.406 -4.281 -24.102 1.00 95.50 94 GLN A CA 1
ATOM 763 C C . GLN A 1 94 ? 16.573 -4.337 -25.094 1.00 95.50 94 GLN A C 1
ATOM 765 O O . GLN A 1 94 ? 16.420 -4.950 -26.149 1.00 95.50 94 GLN A O 1
ATOM 770 N N . LEU A 1 95 ? 17.747 -3.798 -24.745 1.00 95.38 95 LEU A N 1
ATOM 771 C CA . LEU A 1 95 ? 18.944 -3.857 -25.595 1.00 95.38 95 LEU A CA 1
ATOM 772 C C . LEU A 1 95 ? 19.353 -5.303 -25.907 1.00 95.38 95 LEU A C 1
ATOM 774 O O . LEU A 1 95 ? 19.545 -5.653 -27.069 1.00 95.38 95 LEU A O 1
ATOM 778 N N . LEU A 1 96 ? 19.416 -6.170 -24.891 1.00 94.25 96 LEU A N 1
ATOM 779 C CA . LEU A 1 96 ? 19.764 -7.582 -25.077 1.00 94.25 96 LEU A CA 1
ATOM 780 C C . LEU A 1 96 ? 18.771 -8.312 -25.989 1.00 94.25 96 LEU A C 1
ATOM 782 O O . LEU A 1 96 ? 19.171 -9.162 -26.783 1.00 94.25 96 LEU A O 1
ATOM 786 N N . ARG A 1 97 ? 17.478 -7.985 -25.894 1.00 92.44 97 ARG A N 1
ATOM 787 C CA . ARG A 1 97 ? 16.435 -8.569 -26.746 1.00 92.44 97 ARG A CA 1
ATOM 788 C C . ARG A 1 97 ? 16.579 -8.135 -28.202 1.00 92.44 97 ARG A C 1
ATOM 790 O O . ARG A 1 97 ? 16.431 -8.975 -29.082 1.00 92.44 97 ARG A O 1
ATOM 797 N N . GLN A 1 98 ? 16.905 -6.864 -28.441 1.00 93.25 98 GLN A N 1
ATOM 798 C CA . GLN A 1 98 ? 17.137 -6.335 -29.788 1.00 93.25 98 GLN A CA 1
ATOM 799 C C . GLN A 1 98 ? 18.359 -6.984 -30.445 1.00 93.25 98 GLN A C 1
ATOM 801 O O . GLN A 1 98 ? 18.262 -7.463 -31.570 1.00 93.25 98 GLN A O 1
ATOM 806 N N . VAL A 1 99 ? 19.481 -7.092 -29.723 1.00 94.31 99 VAL A N 1
ATOM 807 C CA . VAL A 1 99 ? 20.700 -7.738 -30.245 1.00 94.31 99 VAL A CA 1
ATOM 808 C C . VAL A 1 99 ? 20.447 -9.210 -30.588 1.00 94.31 99 VAL A C 1
ATOM 810 O O . VAL A 1 99 ? 20.838 -9.669 -31.657 1.00 94.31 99 VAL A O 1
ATOM 813 N N . ARG A 1 100 ? 19.737 -9.949 -29.725 1.00 86.62 100 ARG A N 1
ATOM 814 C CA . ARG A 1 100 ? 19.397 -11.360 -29.980 1.00 86.62 100 ARG A CA 1
ATOM 815 C C . ARG A 1 100 ? 18.420 -11.543 -31.144 1.00 86.62 100 ARG A C 1
ATOM 817 O O . ARG A 1 100 ? 18.567 -12.498 -31.892 1.00 86.62 100 ARG A O 1
ATOM 824 N N . GLY A 1 101 ? 17.437 -10.653 -31.293 1.00 77.75 101 GLY A N 1
ATOM 825 C CA . GLY A 1 101 ? 16.484 -10.693 -32.407 1.00 77.75 101 GLY A CA 1
ATOM 826 C C . GLY A 1 101 ? 17.118 -10.328 -33.754 1.00 77.75 101 GLY A C 1
ATOM 827 O O . GLY A 1 101 ? 16.793 -10.938 -34.766 1.00 77.75 101 GLY A O 1
ATOM 828 N N . GLY A 1 102 ? 18.065 -9.384 -33.761 1.00 60.34 102 GLY A N 1
ATOM 829 C CA . GLY A 1 102 ? 18.772 -8.953 -34.971 1.00 60.34 102 GLY A CA 1
ATOM 830 C C . GLY A 1 102 ? 19.767 -9.978 -35.527 1.00 60.34 102 GLY A C 1
ATOM 831 O O . GLY A 1 102 ? 19.989 -10.009 -36.731 1.00 60.34 102 GLY A O 1
ATOM 832 N N . MET A 1 103 ? 20.324 -10.861 -34.690 1.00 55.59 103 MET A N 1
ATOM 833 C CA . MET A 1 103 ? 21.264 -11.908 -35.130 1.00 55.59 103 MET A CA 1
ATOM 834 C C . MET A 1 103 ? 20.598 -13.106 -35.834 1.00 55.59 103 MET A C 1
ATOM 836 O O . MET A 1 103 ? 21.309 -13.970 -36.328 1.00 55.59 103 MET A O 1
ATOM 840 N N . GLY A 1 104 ? 19.262 -13.180 -35.880 1.00 53.69 104 GLY A N 1
ATOM 841 C CA . GLY A 1 104 ? 18.525 -14.220 -36.616 1.00 53.69 104 GLY A CA 1
ATOM 842 C C . GLY A 1 104 ? 18.029 -13.796 -38.005 1.00 53.69 104 GLY A C 1
ATOM 843 O O . GLY A 1 104 ? 17.276 -14.542 -38.619 1.00 53.69 104 GLY A O 1
ATOM 844 N N . SER A 1 105 ? 18.374 -12.585 -38.463 1.00 50.75 105 SER A N 1
ATOM 845 C CA . SER A 1 105 ? 17.926 -12.007 -39.748 1.00 50.75 105 SER A CA 1
ATOM 846 C C . SER A 1 105 ? 19.076 -11.746 -40.739 1.00 50.75 105 SER A C 1
ATOM 848 O O . SER A 1 105 ? 18.893 -11.004 -41.702 1.00 50.75 105 SER A O 1
ATOM 850 N N . LEU A 1 106 ? 20.251 -12.332 -40.489 1.00 46.38 106 LEU A N 1
ATOM 851 C CA . LEU A 1 106 ? 21.440 -12.358 -41.351 1.00 46.38 106 LEU A CA 1
ATOM 852 C C . LEU A 1 106 ? 21.818 -13.820 -41.600 1.00 46.38 106 LEU A C 1
ATOM 854 O O . LEU A 1 106 ? 22.276 -14.111 -42.724 1.00 46.38 106 LEU A O 1
#

pLDDT: mean 92.59, std 9.65, range [46.38, 97.75]

Secondary structure (DSSP, 8-state):
-----S--SHHHHHHHHHS-------GGGHHHHHHS-HHHHHHHHHHHHHHHHHHHHHHHHTTHHHHHHHHHHHHT--HHHHHHS-THHHHHHHHHHHHHHHTT--

Sequence (106 aa):
REFKLRSYTLNAVSFHFLQEQKEDVQHSIITDLQNGSEQTRRRLAVYCLKDAYLPLRLLEKLMCVINYMEMARVTGVPLGYLLSRGQQVKVVSQLLRQVRGGMGSL

InterPro domains:
  IPR012337 Ribonuclease H-like superfamily [SSF53098] (3-96)
  IPR036397 Ribonuclease H superfamily [G3DSA:3.30.420.10] (1-102)
  IPR050240 DNA polymerase type-B [PTHR10322] (1-99)

Foldseek 3Di:
DPDDDPDDPLQRLLCVQVVDGQDDDDPVCLVVLVPDDPVSVVVVVVNVVSVVVSVVVVCVSVVVVVVLVVLCVVLVHDSVCVVVHDPVSSVVSVVVVVVVVVVVPD

Radius of gyration: 21.7 Å; chains: 1; bounding box: 40×30×68 Å